Protein AF-A0A3B9NCZ6-F1 (afdb_monomer_lite)

Foldseek 3Di:
DPDDDDDLDLVPDDDDDDDPDPVSVLLVLLVVLLVQVVDPDVVSVVVLVVVLVLLVVLVVLVVVCVVPPVVSVVVSVVSLVVQLVVVCVVCVVVCVSNVNNVCNVCSSVVSVVVSVVSNVSNVSSVDDFHADPNDGDD

Structure (mmCIF, N/CA/C/O backbone):
data_AF-A0A3B9NCZ6-F1
#
_entry.id   AF-A0A3B9NCZ6-F1
#
loop_
_atom_site.group_PDB
_atom_site.id
_atom_site.type_symbol
_atom_site.label_atom_id
_atom_site.label_alt_id
_atom_site.label_comp_id
_atom_site.label_asym_id
_atom_site.label_entity_id
_atom_site.label_seq_id
_atom_site.pdbx_PDB_ins_code
_atom_site.Cartn_x
_atom_site.Cartn_y
_atom_site.Cartn_z
_atom_site.occupancy
_atom_site.B_iso_or_equiv
_atom_site.auth_seq_id
_atom_site.auth_comp_id
_atom_site.auth_asym_id
_atom_site.auth_atom_id
_atom_site.pdbx_PDB_model_num
ATOM 1 N N . PRO A 1 1 ? -13.829 10.850 31.090 1.00 58.12 1 PRO A N 1
ATOM 2 C CA . PRO A 1 1 ? -15.141 10.340 30.618 1.00 58.12 1 PRO A CA 1
ATOM 3 C C . PRO A 1 1 ? -15.410 10.651 29.135 1.00 58.12 1 PRO A C 1
ATOM 5 O O . PRO A 1 1 ? -15.920 9.790 28.436 1.00 58.12 1 PRO A O 1
ATOM 8 N N . ASP A 1 2 ? -14.987 11.818 28.631 1.00 71.56 2 ASP A N 1
ATOM 9 C CA . ASP A 1 2 ? -15.332 12.300 27.275 1.00 71.56 2 ASP A CA 1
ATOM 10 C C . ASP A 1 2 ? -14.321 11.975 26.160 1.00 71.56 2 ASP A C 1
ATOM 12 O O . ASP A 1 2 ? -14.204 12.713 25.181 1.00 71.56 2 ASP A O 1
ATOM 16 N N . ARG A 1 3 ? -13.523 10.907 26.291 1.00 78.94 3 ARG A N 1
ATOM 17 C CA . ARG A 1 3 ? -12.527 10.549 25.265 1.00 78.94 3 ARG A CA 1
ATOM 18 C C . ARG A 1 3 ? -12.668 9.095 24.854 1.00 78.94 3 ARG A C 1
ATOM 20 O O . ARG A 1 3 ? -12.601 8.197 25.686 1.00 78.94 3 ARG A O 1
ATOM 27 N N . ILE A 1 4 ? -12.832 8.887 23.553 1.00 84.69 4 ILE A N 1
ATOM 28 C CA . ILE A 1 4 ? -12.820 7.567 22.928 1.00 84.69 4 ILE A CA 1
ATOM 29 C C . ILE A 1 4 ? -11.356 7.130 22.809 1.00 84.69 4 ILE A C 1
ATOM 31 O O . ILE A 1 4 ? -10.545 7.844 22.217 1.00 84.69 4 ILE A O 1
ATOM 35 N N . ILE A 1 5 ? -11.024 5.969 23.374 1.00 86.44 5 ILE A N 1
ATOM 36 C CA . ILE A 1 5 ? -9.692 5.352 23.300 1.00 86.44 5 ILE A CA 1
ATOM 37 C C . ILE A 1 5 ? -9.776 3.987 22.615 1.00 86.44 5 ILE A C 1
ATOM 39 O O . ILE A 1 5 ? -10.817 3.331 22.640 1.00 86.44 5 ILE A O 1
ATOM 43 N N . PHE A 1 6 ? -8.678 3.550 21.998 1.00 86.19 6 PHE A N 1
ATOM 44 C CA . PHE A 1 6 ? -8.601 2.224 21.386 1.00 86.19 6 PHE A CA 1
ATOM 45 C C . PHE A 1 6 ? -8.456 1.134 22.458 1.00 86.19 6 PHE A C 1
ATOM 47 O O . PHE A 1 6 ? -7.552 1.197 23.289 1.00 86.19 6 PHE A O 1
ATOM 54 N N . CYS A 1 7 ? -9.307 0.105 22.405 1.00 89.75 7 CYS A N 1
ATOM 55 C CA . CYS A 1 7 ? -9.165 -1.104 23.216 1.00 89.75 7 CYS A CA 1
ATOM 56 C C . CYS A 1 7 ? -8.288 -2.118 22.470 1.00 89.75 7 CYS A C 1
ATOM 58 O O . CYS A 1 7 ? -8.729 -2.749 21.511 1.00 89.75 7 CYS A O 1
ATOM 60 N N . LYS A 1 8 ? -7.027 -2.266 22.889 1.00 87.19 8 LYS A N 1
ATOM 61 C CA . LYS A 1 8 ? -6.084 -3.231 22.301 1.00 87.19 8 LYS A CA 1
ATOM 62 C C . LYS A 1 8 ? -6.190 -4.592 23.006 1.00 87.19 8 LYS A C 1
ATOM 64 O O . LYS A 1 8 ? -5.229 -5.037 23.625 1.00 87.19 8 LYS A O 1
ATOM 69 N N . SER A 1 9 ? -7.360 -5.228 22.927 1.00 91.12 9 SER A N 1
ATOM 70 C CA . SER A 1 9 ? -7.599 -6.596 23.418 1.00 91.12 9 SER A CA 1
ATOM 71 C C . SER A 1 9 ? -7.919 -7.536 22.257 1.00 91.12 9 SER A C 1
ATOM 73 O O . SER A 1 9 ? -8.642 -7.147 21.340 1.00 91.12 9 SER A O 1
ATOM 75 N N . GLN A 1 10 ? -7.391 -8.763 22.294 1.00 87.38 10 GLN A N 1
ATOM 76 C CA . GLN A 1 10 ? -7.735 -9.799 21.314 1.00 87.38 10 GLN A CA 1
ATOM 77 C C . GLN A 1 10 ? -9.195 -10.254 21.461 1.00 87.38 10 GLN A C 1
ATOM 79 O O . GLN A 1 10 ? -9.847 -10.513 20.455 1.00 87.38 10 GLN A O 1
ATOM 84 N N . ASP A 1 11 ? -9.743 -10.230 22.679 1.00 89.25 11 ASP A N 1
ATOM 85 C CA . ASP A 1 11 ? -11.142 -10.599 22.954 1.00 89.25 11 ASP A CA 1
ATOM 86 C C . ASP A 1 11 ? -12.149 -9.588 22.382 1.00 89.25 11 ASP A C 1
ATOM 88 O O . ASP A 1 11 ? -13.326 -9.889 22.212 1.00 89.25 11 ASP A O 1
ATOM 92 N N . ALA A 1 12 ? -11.686 -8.373 22.068 1.00 90.31 12 ALA A N 1
ATOM 93 C CA . ALA A 1 12 ? -12.494 -7.319 21.458 1.00 90.31 12 ALA A CA 1
ATOM 94 C C . ALA A 1 12 ? -12.446 -7.334 19.914 1.00 90.31 12 ALA A C 1
ATOM 96 O O . ALA A 1 12 ? -12.995 -6.434 19.273 1.00 90.31 12 ALA A O 1
ATOM 97 N N . VAL A 1 13 ? -11.771 -8.314 19.297 1.00 88.88 13 VAL A N 1
ATOM 98 C CA . VAL A 1 13 ? -11.662 -8.424 17.835 1.00 88.88 13 VAL A CA 1
ATOM 99 C C . VAL A 1 13 ? -12.979 -8.933 17.249 1.00 88.88 13 VAL A C 1
ATOM 101 O O . VAL A 1 13 ? -13.459 -10.008 17.591 1.00 88.88 13 VAL A O 1
ATOM 104 N N . VAL A 1 14 ? -13.545 -8.172 16.312 1.00 88.44 14 VAL A N 1
ATOM 105 C CA . VAL A 1 14 ? -14.761 -8.550 15.580 1.00 88.44 14 VAL A CA 1
ATOM 106 C C . VAL A 1 14 ? -14.390 -8.975 14.164 1.00 88.44 14 VAL A C 1
ATOM 108 O O . VAL A 1 14 ? -13.688 -8.253 13.453 1.00 88.44 14 VAL A O 1
ATOM 111 N N . TYR A 1 15 ? -14.886 -10.136 13.743 1.00 85.69 15 TYR A N 1
ATOM 112 C CA . TYR A 1 15 ? -14.685 -10.650 12.393 1.00 85.69 15 TYR A CA 1
ATOM 113 C C . TYR A 1 15 ? -15.735 -10.093 11.434 1.00 85.69 15 TYR A C 1
ATOM 115 O O . TYR A 1 15 ? -16.898 -9.900 11.784 1.00 85.69 15 TYR A O 1
ATOM 123 N N . THR A 1 16 ? -15.310 -9.830 10.205 1.00 86.81 16 THR A N 1
ATOM 124 C CA . THR A 1 16 ? -16.179 -9.353 9.130 1.00 86.81 16 THR A CA 1
ATOM 125 C C . THR A 1 16 ? -15.901 -10.145 7.873 1.00 86.81 16 THR A C 1
ATOM 127 O O . THR A 1 16 ? -14.734 -10.330 7.520 1.00 86.81 16 THR A O 1
ATOM 130 N N . ASP A 1 17 ? -16.956 -10.530 7.167 1.00 85.94 17 ASP A N 1
ATOM 131 C CA . ASP A 1 17 ? -16.820 -11.281 5.927 1.00 85.94 17 ASP A CA 1
ATOM 132 C C . ASP A 1 17 ? -16.210 -10.439 4.804 1.00 85.94 17 ASP A C 1
ATOM 134 O O . ASP A 1 17 ? -16.466 -9.232 4.661 1.00 85.94 17 ASP A O 1
ATOM 138 N N . ALA A 1 18 ? -15.414 -11.106 3.969 1.00 85.19 18 ALA A N 1
ATOM 139 C CA . ALA A 1 18 ? -14.935 -10.534 2.723 1.00 85.19 18 ALA A CA 1
ATOM 140 C C . ALA A 1 18 ? -16.118 -10.206 1.797 1.00 85.19 18 ALA A C 1
ATOM 142 O O . ALA A 1 18 ? -17.186 -10.817 1.855 1.00 85.19 18 ALA A O 1
ATOM 143 N N . LYS A 1 19 ? -15.943 -9.213 0.918 1.00 86.31 19 LYS A N 1
ATOM 144 C CA . LYS A 1 19 ? -16.962 -8.928 -0.097 1.00 86.31 19 LYS A CA 1
ATOM 145 C C . LYS A 1 19 ? -17.045 -10.086 -1.099 1.00 86.31 19 LYS A C 1
ATOM 147 O O . LYS A 1 19 ? -15.995 -10.579 -1.500 1.00 86.31 19 LYS A O 1
ATOM 152 N N . PRO A 1 20 ? -18.262 -10.484 -1.514 1.00 86.69 20 PRO A N 1
ATOM 153 C CA . PRO A 1 20 ? -18.462 -11.690 -2.318 1.00 86.69 20 PRO A CA 1
ATOM 154 C C . PRO A 1 20 ? -17.979 -11.534 -3.764 1.00 86.69 20 PRO A C 1
ATOM 156 O O . PRO A 1 20 ? -17.693 -12.523 -4.427 1.00 86.69 20 PRO A O 1
ATOM 159 N N . ASP A 1 21 ? -17.880 -10.300 -4.262 1.00 90.50 21 ASP A N 1
ATOM 160 C CA . ASP A 1 21 ? -17.540 -10.021 -5.651 1.00 90.50 21 ASP A CA 1
ATOM 161 C C . ASP A 1 21 ? -16.635 -8.785 -5.801 1.00 90.50 21 ASP A C 1
ATOM 163 O O . ASP A 1 21 ? -16.603 -7.875 -4.958 1.00 90.50 21 ASP A O 1
ATOM 167 N N . LEU A 1 22 ? -15.903 -8.740 -6.918 1.00 84.94 22 LEU A N 1
ATOM 168 C CA . LEU A 1 22 ? -14.950 -7.673 -7.224 1.00 84.94 22 LEU A CA 1
ATOM 169 C C . LEU A 1 22 ? -15.632 -6.302 -7.368 1.00 84.94 22 LEU A C 1
ATOM 171 O O . LEU A 1 22 ? -15.056 -5.282 -6.986 1.00 84.94 22 LEU A O 1
ATOM 175 N N . LYS A 1 23 ? -16.876 -6.249 -7.862 1.00 84.19 23 LYS A N 1
ATOM 176 C CA . LYS A 1 23 ? -17.626 -4.995 -8.034 1.00 84.19 23 LYS A CA 1
ATOM 177 C C . LYS A 1 23 ? -17.997 -4.397 -6.673 1.00 84.19 23 LYS A C 1
ATOM 179 O O . LYS A 1 23 ? -17.810 -3.197 -6.456 1.00 84.19 23 LYS A O 1
ATOM 184 N N . SER A 1 24 ? -18.441 -5.226 -5.732 1.00 85.25 24 SER A N 1
ATOM 185 C CA . SER A 1 24 ? -18.708 -4.865 -4.339 1.00 85.25 24 SER A CA 1
ATOM 186 C C . SER A 1 24 ? -17.439 -4.421 -3.614 1.00 85.25 24 SER A C 1
ATOM 188 O O . SER A 1 24 ? -17.470 -3.431 -2.876 1.00 85.25 24 SER A O 1
ATOM 190 N N . PHE A 1 25 ? -16.313 -5.097 -3.858 1.00 86.69 25 PHE A N 1
ATOM 191 C CA . PHE A 1 25 ? -15.007 -4.692 -3.337 1.00 86.69 25 PHE A CA 1
ATOM 192 C C . PHE A 1 25 ? -14.584 -3.311 -3.863 1.00 86.69 25 PHE A C 1
ATOM 194 O O . PHE A 1 25 ? -14.310 -2.406 -3.072 1.00 86.69 25 PHE A O 1
ATOM 201 N N . ILE A 1 26 ? -14.609 -3.093 -5.182 1.00 84.75 26 ILE A N 1
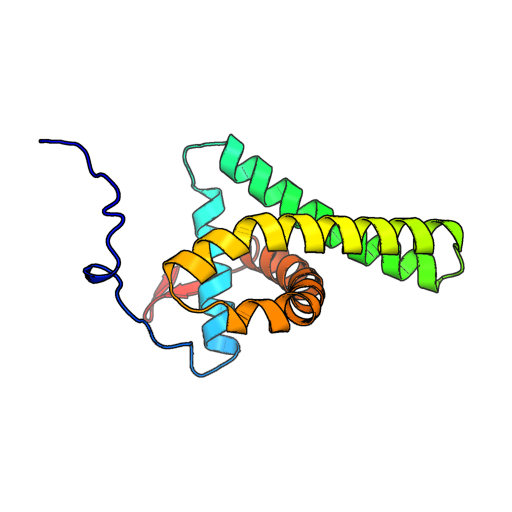ATOM 202 C CA . ILE A 1 26 ? -14.241 -1.808 -5.800 1.00 84.75 26 ILE A CA 1
ATOM 203 C C . ILE A 1 26 ? -15.160 -0.679 -5.312 1.00 84.75 26 ILE A C 1
ATOM 205 O O . ILE A 1 26 ? -14.681 0.406 -4.976 1.00 84.75 26 ILE A O 1
ATOM 209 N N . SER A 1 27 ? -16.471 -0.926 -5.206 1.00 83.44 27 SER A N 1
ATOM 210 C CA . SER A 1 27 ? -17.438 0.049 -4.679 1.00 83.44 27 SER A CA 1
ATOM 211 C C . SER A 1 27 ? -17.123 0.458 -3.234 1.00 83.44 27 SER A C 1
ATOM 213 O O . SER A 1 27 ? -17.160 1.645 -2.893 1.00 83.44 27 SER A O 1
ATOM 215 N N . GLN A 1 28 ? -16.739 -0.500 -2.382 1.00 82.88 28 GLN A N 1
ATOM 216 C CA . GLN A 1 28 ? -16.308 -0.214 -1.012 1.00 82.88 28 GLN A CA 1
ATOM 217 C C . GLN A 1 28 ? -15.054 0.673 -0.989 1.00 82.88 28 GLN A C 1
ATOM 219 O O . GLN A 1 28 ? -15.011 1.656 -0.245 1.00 82.88 28 GLN A O 1
ATOM 224 N N . ARG A 1 29 ? -14.062 0.362 -1.827 1.00 86.06 29 ARG A N 1
ATOM 225 C CA . ARG A 1 29 ? -12.773 1.066 -1.875 1.00 86.06 29 ARG A CA 1
ATOM 226 C C . ARG A 1 29 ? -12.869 2.469 -2.465 1.00 86.06 29 ARG A C 1
ATOM 228 O O . ARG A 1 29 ? -12.288 3.393 -1.899 1.00 86.06 29 ARG A O 1
ATOM 235 N N . ARG A 1 30 ? -13.691 2.664 -3.502 1.00 81.56 30 ARG A N 1
ATOM 236 C CA . ARG A 1 30 ? -14.027 3.993 -4.047 1.00 81.56 30 ARG A CA 1
ATOM 237 C C . ARG A 1 30 ? -14.544 4.931 -2.955 1.00 81.56 30 ARG A C 1
ATOM 239 O O . ARG A 1 30 ? -14.117 6.073 -2.827 1.00 81.56 30 ARG A O 1
ATOM 246 N N . ARG A 1 31 ? -15.438 4.418 -2.119 1.00 80.81 31 ARG A N 1
ATOM 247 C CA . ARG A 1 31 ? -16.049 5.140 -0.998 1.00 80.81 31 ARG A CA 1
ATOM 248 C C . ARG A 1 31 ? -15.052 5.464 0.114 1.00 80.81 31 ARG A C 1
ATOM 250 O O . ARG A 1 31 ? -15.194 6.503 0.750 1.00 80.81 31 ARG A O 1
ATOM 257 N N . TRP A 1 32 ? -14.066 4.607 0.375 1.00 80.88 32 TRP A N 1
ATOM 258 C CA . TRP A 1 32 ? -12.992 4.935 1.319 1.00 80.88 32 TRP A CA 1
ATOM 259 C C . TRP A 1 32 ? -12.137 6.080 0.784 1.00 80.88 32 TRP A C 1
ATOM 261 O O . TRP A 1 32 ? -11.954 7.063 1.494 1.00 80.88 32 TRP A O 1
ATOM 271 N N . ALA A 1 33 ? -11.730 6.013 -0.486 1.00 80.06 33 ALA A N 1
ATOM 272 C CA . ALA A 1 33 ? -10.973 7.085 -1.129 1.00 80.06 33 ALA A CA 1
ATOM 273 C C . ALA A 1 33 ? -11.728 8.431 -1.104 1.00 80.06 33 ALA A C 1
ATOM 275 O O . ALA A 1 33 ? -11.168 9.440 -0.681 1.00 80.06 33 ALA A O 1
ATOM 276 N N . SER A 1 34 ? -13.024 8.430 -1.440 1.00 75.00 34 SER A N 1
ATOM 277 C CA . SER A 1 34 ? -13.881 9.628 -1.409 1.00 75.00 34 SER A CA 1
ATOM 278 C C . SER A 1 34 ? -14.059 10.226 -0.002 1.00 75.00 34 SER A C 1
ATOM 280 O O . SER A 1 34 ? -14.208 11.436 0.147 1.00 75.00 34 SER A O 1
ATOM 282 N N . LYS A 1 35 ? -14.032 9.409 1.062 1.00 74.00 35 LYS A N 1
ATOM 283 C CA . LYS A 1 35 ? -14.099 9.919 2.443 1.00 74.00 35 LYS A CA 1
ATOM 284 C C . LYS A 1 35 ? -12.764 10.474 2.932 1.00 74.00 35 LYS A C 1
ATOM 286 O O . LYS A 1 35 ? -12.772 11.436 3.699 1.00 74.00 35 LYS A O 1
ATOM 291 N N . SER A 1 36 ? -11.647 9.900 2.492 1.00 71.62 36 SER A N 1
ATOM 292 C CA . SER A 1 36 ? -10.310 10.324 2.917 1.00 71.62 36 SER A CA 1
ATOM 293 C C . SER A 1 36 ? -9.988 11.771 2.537 1.00 71.62 36 SER A C 1
ATOM 295 O O . SER A 1 36 ? -9.270 12.442 3.271 1.00 71.62 36 SER A O 1
ATOM 297 N N . THR A 1 37 ? -10.569 12.297 1.454 1.00 69.88 37 THR A N 1
ATOM 298 C CA . THR A 1 37 ? -10.397 13.704 1.041 1.00 69.88 37 THR A CA 1
ATOM 299 C C . THR A 1 37 ? -11.073 14.708 1.981 1.00 69.88 37 THR A C 1
ATOM 301 O O . THR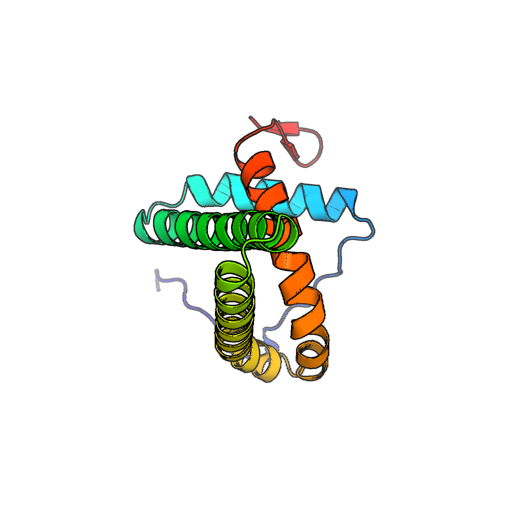 A 1 37 ? -10.719 15.883 1.973 1.00 69.88 37 THR A O 1
ATOM 304 N N . LYS A 1 38 ? -12.013 14.264 2.830 1.00 73.19 38 LYS A N 1
ATOM 305 C CA . LYS A 1 38 ? -12.731 15.109 3.803 1.00 73.19 38 LYS A CA 1
ATOM 306 C C . LYS A 1 38 ? -12.137 15.055 5.216 1.00 73.19 38 LYS A C 1
ATOM 308 O O . LYS A 1 38 ? -12.756 15.546 6.162 1.00 73.19 38 LYS A O 1
ATOM 313 N N . TYR A 1 39 ? -10.969 14.441 5.403 1.00 78.62 39 TYR A N 1
ATOM 314 C CA . TYR A 1 39 ? -10.319 14.407 6.711 1.00 78.62 39 TYR A CA 1
ATOM 315 C C . TYR A 1 39 ? -9.846 15.796 7.147 1.00 78.62 39 TYR A C 1
ATOM 317 O O . TYR A 1 39 ? -9.258 16.547 6.378 1.00 78.62 39 TYR A O 1
ATOM 325 N N . LYS A 1 40 ? -10.072 16.135 8.425 1.00 75.25 40 LYS A N 1
ATOM 326 C CA . LYS A 1 40 ? -9.649 17.431 8.988 1.00 75.25 40 LYS A CA 1
ATOM 327 C C . LYS A 1 40 ? -8.126 17.602 8.976 1.00 75.25 40 LYS A C 1
ATOM 329 O O . LYS A 1 40 ? -7.632 18.720 8.872 1.00 75.25 40 LYS A O 1
ATOM 334 N N . ASN A 1 41 ? -7.382 16.501 9.096 1.00 85.31 41 ASN A N 1
ATOM 335 C CA . ASN A 1 41 ? -5.927 16.526 9.124 1.00 85.31 41 ASN A CA 1
ATOM 336 C C . ASN A 1 41 ? -5.353 16.517 7.698 1.00 85.31 41 ASN A C 1
ATOM 338 O O . ASN A 1 41 ? -5.315 15.476 7.038 1.00 85.31 41 ASN A O 1
ATOM 342 N N . LYS A 1 42 ? -4.852 17.677 7.259 1.00 86.25 42 LYS A N 1
ATOM 343 C CA . LYS A 1 42 ? -4.214 17.857 5.945 1.00 86.25 42 LYS A CA 1
ATOM 344 C C . LYS A 1 42 ? -2.988 16.959 5.744 1.00 86.25 42 LYS A C 1
ATOM 346 O O . LYS A 1 42 ? -2.733 16.547 4.618 1.00 86.25 42 LYS A O 1
ATOM 351 N N . GLY A 1 43 ? -2.267 16.606 6.811 1.00 87.62 43 GLY A N 1
ATOM 352 C CA . GLY A 1 43 ? -1.106 15.714 6.737 1.00 87.62 43 GLY A CA 1
ATOM 353 C C . GLY A 1 43 ? -1.477 14.291 6.315 1.00 87.62 43 GLY A C 1
ATOM 354 O O . GLY A 1 43 ? -0.775 13.684 5.515 1.00 87.62 43 GLY A O 1
ATOM 355 N N . VAL A 1 44 ? -2.627 13.783 6.770 1.00 86.19 44 VAL A N 1
ATOM 356 C CA . VAL A 1 44 ? -3.127 12.456 6.366 1.00 86.19 44 VAL A CA 1
ATOM 357 C C . VAL A 1 44 ? -3.542 12.456 4.894 1.00 86.19 44 VAL A C 1
ATOM 359 O O . VAL A 1 44 ? -3.279 11.491 4.178 1.00 86.19 44 VAL A O 1
ATOM 362 N N . ILE A 1 45 ? -4.147 13.553 4.427 1.00 86.75 45 ILE A N 1
ATOM 363 C CA . ILE A 1 45 ? -4.500 13.724 3.012 1.00 86.75 45 ILE A CA 1
ATOM 364 C C . ILE A 1 45 ? -3.230 13.758 2.153 1.00 86.75 45 ILE A C 1
ATOM 366 O O . ILE A 1 45 ? -3.137 13.009 1.183 1.00 86.75 45 ILE A O 1
ATOM 370 N N . ALA A 1 46 ? -2.242 14.574 2.534 1.00 88.38 46 ALA A N 1
ATOM 371 C CA . ALA A 1 46 ? -0.968 14.674 1.827 1.00 88.38 46 ALA A CA 1
ATOM 372 C C . ALA A 1 46 ? -0.249 13.319 1.765 1.00 88.38 46 ALA A C 1
ATOM 374 O O . ALA A 1 46 ? 0.174 12.909 0.690 1.00 88.38 46 ALA A O 1
ATOM 375 N N . LEU A 1 47 ? -0.194 12.580 2.879 1.00 89.44 47 LEU A N 1
ATOM 376 C CA . LEU A 1 47 ? 0.377 11.234 2.915 1.00 89.44 47 LEU A CA 1
ATOM 377 C C . LEU A 1 47 ? -0.331 10.284 1.937 1.00 89.44 47 LEU A C 1
ATOM 379 O O . LEU A 1 47 ? 0.331 9.568 1.189 1.00 89.44 47 LEU A O 1
ATOM 383 N N . GLY A 1 48 ? -1.667 10.298 1.905 1.00 88.62 48 GLY A N 1
ATOM 384 C CA . GLY A 1 48 ? -2.445 9.481 0.971 1.00 88.62 48 GLY A CA 1
ATOM 385 C C . GLY A 1 48 ? -2.150 9.807 -0.497 1.00 88.62 48 GLY A C 1
ATOM 386 O O . GLY A 1 48 ? -1.973 8.893 -1.304 1.00 88.62 48 GLY A O 1
ATOM 387 N N . ILE A 1 49 ? -2.038 11.096 -0.832 1.00 88.19 49 ILE A N 1
ATOM 388 C CA . ILE A 1 49 ? -1.671 11.554 -2.181 1.00 88.19 49 ILE A CA 1
ATOM 389 C C . ILE A 1 49 ? -0.241 11.124 -2.526 1.00 88.19 49 ILE A C 1
ATOM 391 O O . ILE A 1 49 ? -0.020 10.601 -3.615 1.00 88.19 49 ILE A O 1
ATOM 395 N N . SER A 1 50 ? 0.713 11.271 -1.603 1.00 91.06 50 SER A N 1
ATOM 396 C CA . SER A 1 50 ? 2.105 10.851 -1.805 1.00 91.06 50 SER A CA 1
ATOM 397 C C . SER A 1 50 ? 2.225 9.349 -2.057 1.00 91.06 50 SER A C 1
ATOM 399 O O . SER A 1 50 ? 2.947 8.938 -2.961 1.00 91.06 50 SER A O 1
ATOM 401 N N . ILE A 1 51 ? 1.481 8.522 -1.312 1.00 91.19 51 ILE A N 1
ATOM 402 C CA . ILE A 1 51 ? 1.445 7.067 -1.529 1.00 91.19 51 ILE A CA 1
ATOM 403 C C . ILE A 1 51 ? 0.876 6.750 -2.914 1.00 91.19 51 ILE A C 1
ATOM 405 O O . ILE A 1 51 ? 1.434 5.921 -3.634 1.00 91.19 51 ILE A O 1
ATOM 409 N N . TRP A 1 52 ? -0.218 7.403 -3.313 1.00 91.25 52 TRP A N 1
ATOM 410 C CA . TRP A 1 52 ? -0.795 7.207 -4.642 1.00 91.25 52 TRP A CA 1
ATOM 411 C C . TRP A 1 52 ? 0.187 7.603 -5.751 1.00 91.25 52 TRP A C 1
ATOM 413 O O . TRP A 1 52 ? 0.423 6.821 -6.672 1.00 91.25 52 TRP A O 1
ATOM 423 N N . PHE A 1 53 ? 0.814 8.774 -5.625 1.00 92.62 53 PHE A N 1
ATOM 424 C CA . PHE A 1 53 ? 1.772 9.285 -6.599 1.00 92.62 53 PHE A CA 1
ATOM 425 C C . PHE A 1 53 ? 3.008 8.387 -6.710 1.00 92.62 53 PHE A C 1
ATOM 427 O O . PHE A 1 53 ? 3.442 8.077 -7.813 1.00 92.62 53 PHE A O 1
ATOM 434 N N . PHE A 1 54 ? 3.524 7.882 -5.588 1.00 92.88 54 PHE A N 1
ATOM 435 C CA . PHE A 1 54 ? 4.624 6.918 -5.576 1.00 92.88 54 PHE A CA 1
ATOM 436 C C . PHE A 1 54 ? 4.291 5.639 -6.364 1.00 92.88 54 PHE A C 1
ATOM 438 O O . PHE A 1 54 ? 5.095 5.188 -7.177 1.00 92.88 54 PHE A O 1
ATOM 445 N N . ASN A 1 55 ? 3.085 5.083 -6.190 1.00 93.19 55 ASN A N 1
ATOM 446 C CA . ASN A 1 55 ? 2.652 3.907 -6.955 1.00 93.19 55 ASN A CA 1
ATOM 447 C C . ASN A 1 55 ? 2.491 4.223 -8.450 1.00 93.19 55 ASN A C 1
ATOM 449 O O . ASN A 1 55 ? 2.876 3.413 -9.292 1.00 93.19 55 ASN A O 1
ATOM 453 N N . LEU A 1 56 ? 1.972 5.407 -8.788 1.00 93.00 56 LEU A N 1
ATOM 454 C CA . LEU A 1 56 ? 1.866 5.855 -10.175 1.00 93.00 56 LEU A CA 1
ATOM 455 C C . LEU A 1 56 ? 3.248 5.998 -10.833 1.00 93.00 56 LEU A C 1
ATOM 457 O O . LEU A 1 56 ? 3.438 5.544 -11.958 1.00 93.00 56 LEU A O 1
ATOM 461 N N . LEU A 1 57 ? 4.223 6.574 -10.125 1.00 93.12 57 LEU A N 1
ATOM 462 C CA . LEU A 1 57 ? 5.593 6.715 -10.618 1.00 93.12 57 LEU A CA 1
ATOM 463 C C . LEU A 1 57 ? 6.258 5.362 -10.877 1.00 93.12 57 LEU A C 1
ATOM 465 O O . LEU A 1 57 ? 6.938 5.220 -11.889 1.00 93.12 57 LEU A O 1
ATOM 469 N N . ILE A 1 58 ? 6.033 4.361 -10.018 1.00 92.56 58 ILE A N 1
ATOM 470 C CA . ILE A 1 58 ? 6.532 2.998 -10.257 1.00 92.56 58 ILE A CA 1
ATOM 471 C C . ILE A 1 58 ? 5.968 2.435 -11.568 1.00 92.56 58 ILE A C 1
ATOM 473 O O . ILE A 1 58 ? 6.719 1.841 -12.338 1.00 92.56 58 ILE A O 1
ATOM 477 N N . LEU A 1 59 ? 4.679 2.650 -11.860 1.00 92.25 59 LEU A N 1
ATOM 478 C CA . LEU A 1 59 ? 4.074 2.201 -13.122 1.00 92.25 59 LEU A CA 1
ATOM 4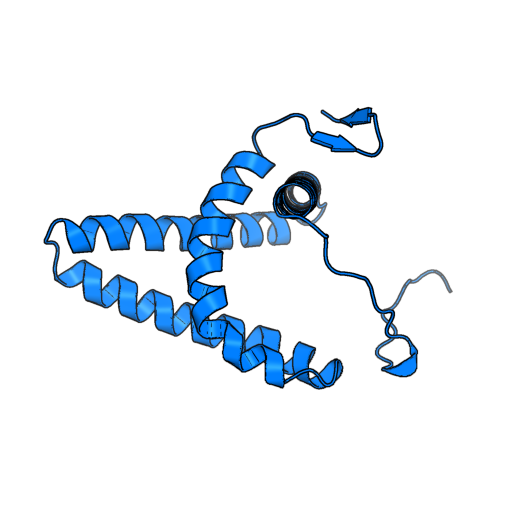79 C C . LEU A 1 59 ? 4.682 2.904 -14.335 1.00 92.25 59 LEU A C 1
ATOM 481 O O . LEU A 1 59 ? 5.039 2.244 -15.308 1.00 92.25 59 LEU A O 1
ATOM 485 N N . VAL A 1 60 ? 4.836 4.228 -14.276 1.00 92.12 60 VAL A N 1
ATOM 486 C CA . VAL A 1 60 ? 5.446 5.003 -15.368 1.00 92.12 60 VAL A CA 1
ATOM 487 C C . VAL A 1 60 ? 6.895 4.566 -15.595 1.00 92.12 60 VAL A C 1
ATOM 489 O O . VAL A 1 60 ? 7.295 4.318 -16.731 1.00 92.12 60 VAL A O 1
ATOM 492 N N . ALA A 1 61 ? 7.671 4.405 -14.523 1.00 91.88 61 ALA A N 1
ATOM 493 C CA . ALA A 1 61 ? 9.048 3.934 -14.593 1.00 91.88 61 ALA A CA 1
ATOM 494 C C . ALA A 1 61 ? 9.139 2.506 -15.157 1.00 91.88 61 ALA A C 1
ATOM 496 O O . ALA A 1 61 ? 10.018 2.226 -15.969 1.00 91.88 61 ALA A O 1
ATOM 497 N N . ALA A 1 62 ? 8.205 1.618 -14.803 1.00 90.81 62 ALA A N 1
ATOM 498 C CA . ALA A 1 62 ? 8.141 0.274 -15.371 1.00 90.81 62 ALA A CA 1
ATOM 499 C C . ALA A 1 62 ? 7.899 0.304 -16.890 1.00 90.81 62 ALA A C 1
ATOM 501 O O . ALA A 1 62 ? 8.586 -0.399 -17.626 1.00 90.81 62 ALA A O 1
ATOM 502 N N . VAL A 1 63 ? 6.994 1.161 -17.380 1.00 91.56 63 VAL A N 1
ATOM 503 C CA . VAL A 1 63 ? 6.766 1.339 -18.827 1.00 91.56 63 VAL A CA 1
ATOM 504 C C . VAL A 1 63 ? 8.023 1.873 -19.523 1.00 91.56 63 VAL A C 1
ATOM 506 O O . VAL A 1 63 ? 8.430 1.334 -20.548 1.00 91.56 63 VAL A O 1
ATOM 509 N N . LEU A 1 64 ? 8.694 2.874 -18.945 1.00 90.88 64 LEU A N 1
ATOM 510 C CA . LEU A 1 64 ? 9.940 3.422 -19.500 1.00 90.88 64 LEU A CA 1
ATOM 511 C C . LEU A 1 64 ? 11.081 2.395 -19.540 1.00 90.88 64 LEU A C 1
ATOM 513 O O . LEU A 1 64 ? 11.865 2.378 -20.492 1.00 90.88 64 LEU A O 1
ATOM 517 N N . ALA A 1 65 ? 11.167 1.520 -18.536 1.00 90.06 65 ALA A N 1
ATOM 518 C CA . ALA A 1 65 ? 12.129 0.425 -18.522 1.00 90.06 65 ALA A CA 1
ATOM 519 C C . ALA A 1 65 ? 11.880 -0.559 -19.680 1.00 90.06 65 ALA A C 1
ATOM 521 O O . ALA A 1 65 ? 12.833 -0.971 -20.343 1.00 90.06 65 ALA A O 1
ATOM 522 N N . LEU A 1 66 ? 10.612 -0.877 -19.975 1.00 88.38 66 LEU A N 1
ATOM 523 C CA . LEU A 1 66 ? 10.228 -1.721 -21.115 1.00 88.38 66 LEU A CA 1
ATOM 524 C C . LEU A 1 66 ? 10.527 -1.058 -22.469 1.00 88.38 66 LEU A C 1
ATOM 526 O O . LEU A 1 66 ? 10.878 -1.749 -23.420 1.00 88.38 66 LEU A O 1
ATOM 530 N N . CYS A 1 67 ? 10.469 0.274 -22.550 1.00 90.75 67 CYS A N 1
ATOM 531 C CA . CYS A 1 67 ? 10.854 1.047 -23.737 1.00 90.75 67 CYS A CA 1
ATOM 532 C C . CYS A 1 67 ? 12.378 1.127 -23.976 1.00 90.75 67 CYS A C 1
ATOM 534 O O . CYS A 1 67 ? 12.811 1.816 -24.897 1.00 90.75 67 CYS A O 1
ATOM 536 N N . GLY A 1 68 ? 13.201 0.438 -23.176 1.00 85.56 68 GLY A N 1
ATOM 537 C CA . GLY A 1 68 ? 14.641 0.290 -23.415 1.00 85.56 68 GLY A CA 1
ATOM 538 C C . GLY A 1 68 ? 15.548 1.150 -22.531 1.00 85.56 68 GLY A C 1
ATOM 539 O O . GLY A 1 68 ? 16.772 1.087 -22.671 1.00 85.56 68 GLY A O 1
ATOM 540 N N . VAL A 1 69 ? 15.000 1.911 -21.576 1.00 85.50 69 VAL A N 1
ATOM 541 C CA . VAL A 1 69 ? 15.807 2.713 -20.641 1.00 85.50 69 VAL A CA 1
ATOM 542 C C . VAL A 1 69 ? 16.321 1.832 -19.494 1.00 85.50 69 VAL A C 1
ATOM 544 O O . VAL A 1 69 ? 15.743 1.774 -18.409 1.00 85.50 69 VAL A O 1
ATOM 547 N N . LYS A 1 70 ? 17.442 1.135 -19.723 1.00 82.31 70 LYS A N 1
ATOM 548 C CA . LYS A 1 70 ? 17.995 0.118 -18.799 1.00 82.31 70 LYS A CA 1
ATOM 549 C C . LYS A 1 70 ? 18.266 0.624 -17.375 1.00 82.31 70 LYS A C 1
ATOM 551 O O . LYS A 1 70 ? 18.085 -0.129 -16.424 1.00 82.31 70 LYS A O 1
ATOM 556 N N . PHE A 1 71 ? 18.669 1.886 -17.203 1.00 86.12 71 PHE A N 1
ATOM 557 C CA . PHE A 1 71 ? 18.905 2.465 -15.872 1.00 86.12 71 PHE A CA 1
ATOM 558 C C . PHE A 1 71 ? 17.623 2.519 -15.023 1.00 86.12 71 PHE A C 1
ATOM 560 O O . PHE A 1 71 ? 17.655 2.263 -13.822 1.00 86.12 71 PHE A O 1
ATOM 567 N N . VAL A 1 72 ? 16.475 2.777 -15.656 1.00 89.88 72 VAL A N 1
ATOM 568 C CA . VAL A 1 72 ? 15.182 2.892 -14.967 1.00 89.88 72 VAL A CA 1
ATOM 569 C C . VAL A 1 72 ? 14.718 1.537 -14.422 1.00 89.88 72 VAL A C 1
ATOM 571 O O . VAL A 1 72 ? 14.066 1.495 -13.383 1.00 89.88 72 VAL A O 1
ATOM 574 N N . ALA A 1 73 ? 15.121 0.422 -15.040 1.00 88.75 73 ALA A N 1
ATOM 575 C CA . ALA A 1 73 ? 14.802 -0.916 -14.540 1.00 88.75 73 ALA A CA 1
ATOM 576 C C . ALA A 1 73 ? 15.356 -1.159 -13.122 1.00 88.75 73 ALA A C 1
ATOM 578 O O . ALA A 1 73 ? 14.647 -1.681 -12.261 1.00 88.75 73 ALA A O 1
ATOM 579 N N . TRP A 1 74 ? 16.590 -0.717 -12.850 1.00 89.75 74 TRP A N 1
ATOM 580 C CA . TRP A 1 74 ? 17.196 -0.812 -11.516 1.00 89.75 74 TRP A CA 1
ATOM 581 C C . TRP A 1 74 ? 16.475 0.060 -10.490 1.00 89.75 74 TRP A C 1
ATOM 583 O O . TRP A 1 74 ? 16.265 -0.370 -9.357 1.00 89.75 74 TRP A O 1
ATOM 593 N N . VAL A 1 75 ? 16.039 1.253 -10.901 1.00 90.94 75 VAL A N 1
ATOM 594 C CA . VAL A 1 75 ? 15.248 2.154 -10.053 1.00 90.94 75 VAL A CA 1
ATOM 595 C C . VAL A 1 75 ? 13.907 1.517 -9.685 1.00 90.94 75 VAL A C 1
ATOM 597 O O . VAL A 1 75 ? 13.523 1.541 -8.518 1.00 90.94 75 VAL A O 1
ATOM 600 N N . VAL A 1 76 ? 13.216 0.899 -10.649 1.00 91.88 76 VAL A N 1
ATOM 601 C CA . VAL A 1 76 ? 11.950 0.187 -10.410 1.00 91.88 76 VAL A CA 1
ATOM 602 C C . VAL A 1 76 ? 12.157 -0.972 -9.441 1.00 91.88 76 VAL A C 1
ATOM 604 O O . VAL A 1 76 ? 11.412 -1.091 -8.471 1.00 91.88 76 VAL A O 1
ATOM 607 N N . LEU A 1 77 ? 13.185 -1.797 -9.659 1.00 91.44 77 LEU A N 1
ATOM 608 C CA . LEU A 1 77 ? 13.484 -2.927 -8.781 1.00 91.44 77 LEU A CA 1
ATOM 609 C C . LEU A 1 77 ? 13.769 -2.463 -7.346 1.00 91.44 77 LEU A C 1
ATOM 611 O O . LEU A 1 77 ? 13.189 -2.994 -6.399 1.00 91.44 77 LEU A O 1
ATOM 615 N N . PHE A 1 78 ? 14.610 -1.440 -7.184 1.00 93.19 78 PHE A N 1
ATOM 616 C CA . PHE A 1 78 ? 14.917 -0.869 -5.875 1.00 93.19 78 PHE A CA 1
ATOM 617 C C . PHE A 1 78 ? 13.667 -0.298 -5.190 1.00 93.19 78 PHE A C 1
ATOM 619 O O . PHE A 1 78 ? 13.416 -0.583 -4.019 1.00 93.19 78 PHE A O 1
ATOM 626 N N . ALA A 1 79 ? 12.839 0.451 -5.925 1.00 92.94 79 ALA A N 1
ATOM 627 C CA . ALA A 1 79 ? 11.595 1.013 -5.405 1.00 92.94 79 ALA A CA 1
ATOM 628 C C . ALA A 1 79 ? 10.602 -0.076 -4.964 1.00 92.94 79 ALA A C 1
ATOM 630 O O . ALA A 1 79 ? 9.963 0.068 -3.921 1.00 92.94 79 ALA A O 1
ATOM 631 N N . LEU A 1 80 ? 10.497 -1.177 -5.716 1.00 93.19 80 LEU A N 1
ATOM 632 C CA . LEU A 1 80 ? 9.654 -2.322 -5.368 1.00 93.19 80 LEU A CA 1
ATOM 633 C C . LEU A 1 80 ? 10.132 -3.021 -4.091 1.00 93.19 80 LEU A C 1
ATOM 635 O O . LEU A 1 80 ? 9.316 -3.303 -3.214 1.00 93.19 80 LEU A O 1
ATOM 639 N N . LEU A 1 81 ? 11.438 -3.267 -3.960 1.00 93.81 81 LEU A N 1
ATOM 640 C CA . LEU A 1 81 ? 12.016 -3.882 -2.761 1.00 93.81 81 LEU A CA 1
ATOM 641 C C . LEU A 1 81 ? 11.818 -3.002 -1.525 1.00 93.81 81 LEU A C 1
ATOM 643 O O . LEU A 1 81 ? 11.386 -3.489 -0.477 1.00 93.81 81 LEU A O 1
ATOM 647 N N . LEU A 1 82 ? 12.067 -1.697 -1.655 1.00 93.81 82 LEU A N 1
ATOM 648 C CA . LEU A 1 82 ? 11.844 -0.741 -0.575 1.00 93.81 82 LEU A CA 1
ATOM 649 C C . LEU A 1 82 ? 10.364 -0.703 -0.171 1.00 93.81 82 LEU A C 1
ATOM 651 O O . LEU A 1 82 ? 10.048 -0.806 1.014 1.00 93.81 82 LEU A O 1
ATOM 655 N N . LYS A 1 83 ? 9.452 -0.624 -1.149 1.00 93.19 83 LYS A N 1
ATOM 656 C CA . LYS A 1 83 ? 8.000 -0.652 -0.920 1.00 93.19 83 LYS A CA 1
ATOM 657 C C . LYS A 1 83 ? 7.576 -1.908 -0.161 1.00 93.19 83 LYS A C 1
ATOM 659 O O . LYS A 1 83 ? 6.901 -1.793 0.858 1.00 93.19 83 LYS A O 1
ATOM 664 N N . MET A 1 84 ? 7.989 -3.086 -0.632 1.00 93.44 84 MET A N 1
ATOM 665 C CA . MET A 1 84 ? 7.667 -4.365 0.009 1.00 93.44 84 MET A CA 1
ATOM 666 C C . MET A 1 84 ? 8.212 -4.442 1.437 1.00 93.44 84 MET A C 1
ATOM 668 O O . MET A 1 84 ? 7.515 -4.914 2.330 1.00 93.44 84 MET A O 1
ATOM 672 N N . THR A 1 85 ? 9.420 -3.924 1.672 1.00 94.25 85 THR A N 1
ATOM 673 C CA . THR A 1 85 ? 10.035 -3.893 3.008 1.00 94.25 85 THR A CA 1
ATOM 674 C C . THR A 1 85 ? 9.232 -3.013 3.965 1.00 94.25 85 THR A C 1
ATOM 676 O O . THR A 1 85 ? 8.906 -3.434 5.073 1.00 94.25 85 THR A O 1
ATOM 679 N N . VAL A 1 86 ? 8.855 -1.807 3.532 1.00 93.62 86 VAL A N 1
ATOM 680 C CA . VAL A 1 86 ? 8.048 -0.883 4.343 1.00 93.62 86 VAL A CA 1
ATOM 681 C C . VAL A 1 86 ? 6.651 -1.453 4.611 1.00 93.62 86 VAL A C 1
ATOM 683 O O . VAL A 1 86 ? 6.176 -1.394 5.744 1.00 93.62 86 VAL A O 1
ATOM 686 N N . GLU A 1 87 ? 5.999 -2.046 3.606 1.00 93.31 87 GLU A N 1
ATOM 687 C CA . GLU A 1 87 ? 4.698 -2.709 3.776 1.00 93.31 87 GLU A CA 1
ATOM 688 C C . GLU A 1 87 ? 4.789 -3.890 4.751 1.00 93.31 87 GLU A C 1
ATOM 690 O O . GLU A 1 87 ? 3.916 -4.041 5.606 1.00 93.31 87 GLU A O 1
ATOM 695 N N . PHE A 1 88 ? 5.859 -4.687 4.682 1.00 93.56 88 PHE A N 1
ATOM 696 C CA . PHE A 1 88 ? 6.098 -5.784 5.617 1.00 93.56 88 PHE A CA 1
ATOM 697 C C . PHE A 1 88 ? 6.247 -5.281 7.056 1.00 93.56 88 PHE A C 1
ATOM 699 O O . PHE A 1 88 ? 5.528 -5.752 7.937 1.00 93.56 88 PHE A O 1
ATOM 706 N N . LEU A 1 89 ? 7.105 -4.281 7.292 1.00 94.69 89 LEU A N 1
ATOM 707 C CA . LEU A 1 89 ? 7.309 -3.695 8.623 1.00 94.69 89 LEU A CA 1
ATOM 708 C C . LEU A 1 89 ? 6.017 -3.105 9.204 1.00 94.69 89 LEU A C 1
ATOM 710 O O . LEU A 1 89 ? 5.800 -3.158 10.415 1.00 94.69 89 LEU A O 1
ATOM 714 N N . PHE A 1 90 ? 5.143 -2.567 8.349 1.00 92.50 90 PHE A N 1
ATOM 715 C CA . PHE A 1 90 ? 3.865 -2.004 8.773 1.00 92.50 90 PHE A CA 1
ATOM 716 C C . PHE A 1 90 ? 2.802 -3.077 9.064 1.00 92.50 90 PHE A C 1
ATOM 718 O O . PHE A 1 90 ? 2.053 -2.953 10.031 1.00 92.50 90 PHE A O 1
ATOM 725 N N . ILE A 1 91 ? 2.722 -4.136 8.250 1.00 93.31 91 ILE A N 1
ATOM 726 C CA . ILE A 1 91 ? 1.674 -5.167 8.346 1.00 93.31 91 ILE A CA 1
ATOM 727 C C . ILE A 1 91 ? 2.014 -6.249 9.380 1.00 93.31 91 ILE A C 1
ATOM 729 O O . ILE A 1 91 ? 1.112 -6.724 10.071 1.00 93.31 91 ILE A O 1
ATOM 733 N N . GLN A 1 92 ? 3.290 -6.607 9.544 1.00 94.75 92 GLN A N 1
ATOM 734 C CA . GLN A 1 92 ? 3.742 -7.648 10.475 1.00 94.75 92 GLN A CA 1
ATOM 735 C C . GLN A 1 92 ? 3.200 -7.502 11.916 1.00 94.75 92 GLN A C 1
ATOM 737 O O . GLN A 1 92 ? 2.714 -8.495 12.467 1.00 94.75 92 GLN A O 1
ATOM 742 N N . PRO A 1 93 ? 3.231 -6.321 12.573 1.00 92.94 93 PRO A N 1
ATOM 743 C CA . PRO A 1 93 ? 2.676 -6.192 13.921 1.00 92.94 93 PRO A CA 1
ATOM 744 C C . PRO A 1 93 ? 1.151 -6.378 13.956 1.00 92.94 93 PRO A C 1
ATOM 746 O O . PRO A 1 93 ? 0.630 -6.897 14.945 1.00 92.94 93 PRO A O 1
ATOM 749 N N . LEU A 1 94 ? 0.434 -6.001 12.888 1.00 91.38 94 LEU A N 1
ATOM 750 C CA . LEU A 1 94 ? -1.019 -6.177 12.786 1.00 91.38 94 LEU A CA 1
ATOM 751 C C . LEU A 1 94 ? -1.387 -7.652 12.607 1.00 91.38 94 LEU A C 1
ATOM 753 O O . LEU A 1 94 ? -2.268 -8.147 13.307 1.00 91.38 94 LEU A O 1
ATOM 757 N N . THR A 1 95 ? -0.702 -8.368 11.713 1.00 91.88 95 THR A N 1
ATOM 758 C CA . THR A 1 95 ? -0.946 -9.804 11.503 1.00 91.88 95 THR A CA 1
ATOM 759 C C . THR A 1 95 ? -0.574 -10.614 12.734 1.00 91.88 95 THR A C 1
ATOM 761 O O . THR A 1 95 ? -1.283 -11.558 13.072 1.00 91.88 95 THR A O 1
ATOM 764 N N . ARG A 1 96 ? 0.476 -10.210 13.459 1.00 92.06 96 ARG A N 1
ATOM 765 C CA . ARG A 1 96 ? 0.847 -10.839 14.729 1.00 92.06 96 ARG A CA 1
ATOM 766 C C . ARG A 1 96 ? -0.207 -10.603 15.806 1.00 92.06 96 ARG A C 1
ATOM 768 O O . ARG A 1 96 ? -0.538 -11.539 16.522 1.00 92.06 96 ARG A O 1
ATOM 775 N N . PHE A 1 97 ? -0.753 -9.389 15.907 1.00 91.38 97 PHE A N 1
ATOM 776 C CA . PHE A 1 97 ? -1.841 -9.087 16.843 1.00 91.38 97 PHE A CA 1
ATOM 777 C C . PHE A 1 97 ? -3.116 -9.882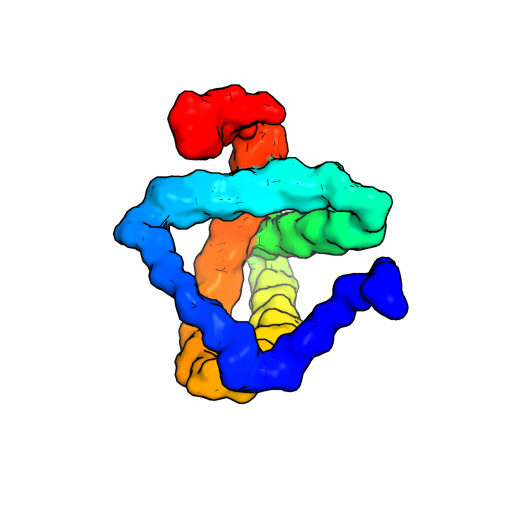 16.525 1.00 91.38 97 PHE A C 1
ATOM 779 O O . PHE A 1 97 ? -3.773 -10.370 17.440 1.00 91.38 97 PHE A O 1
ATOM 786 N N . ALA A 1 98 ? -3.431 -10.055 15.240 1.00 89.44 98 ALA A N 1
ATOM 787 C CA . ALA A 1 98 ? -4.586 -10.820 14.778 1.00 89.44 98 ALA A CA 1
ATOM 788 C C . ALA A 1 98 ? -4.364 -12.347 14.748 1.00 89.44 98 ALA A C 1
ATOM 790 O O . ALA A 1 98 ? -5.286 -13.068 14.378 1.00 89.44 98 ALA A O 1
ATOM 791 N N . SER A 1 99 ? -3.168 -12.843 15.095 1.00 89.75 99 SER A N 1
ATOM 792 C CA . SER A 1 99 ? -2.775 -14.259 14.965 1.00 89.75 99 SER A CA 1
ATOM 793 C C . SER A 1 99 ? -2.943 -14.814 13.538 1.00 89.75 99 SER A C 1
ATOM 795 O O . SER A 1 99 ? -3.366 -15.950 13.352 1.00 89.75 99 SER A O 1
ATOM 797 N N . ARG A 1 100 ? -2.626 -13.993 12.525 1.00 89.81 100 ARG A N 1
ATOM 798 C CA . ARG A 1 100 ? -2.786 -14.278 11.084 1.00 89.81 100 ARG A CA 1
ATOM 799 C C . ARG A 1 100 ? -1.497 -14.065 10.279 1.00 89.81 100 ARG A C 1
ATOM 801 O O . ARG A 1 100 ? -1.496 -13.414 9.232 1.00 89.81 100 ARG A O 1
ATOM 808 N N . ASN A 1 101 ? -0.365 -14.540 10.797 1.00 90.81 101 ASN A N 1
ATOM 809 C CA . ASN A 1 101 ? 0.948 -14.335 10.168 1.00 90.81 101 ASN A CA 1
ATOM 810 C C . ASN A 1 101 ? 1.099 -15.058 8.822 1.00 90.81 101 ASN A C 1
ATOM 812 O O . ASN A 1 101 ? 1.907 -14.637 7.999 1.00 90.81 101 ASN A O 1
ATOM 816 N N . GLU A 1 102 ? 0.300 -16.092 8.563 1.00 91.25 102 GLU A N 1
ATOM 817 C CA . GLU A 1 102 ? 0.239 -16.792 7.280 1.00 91.25 102 GLU A CA 1
ATOM 818 C C . GLU A 1 102 ? -0.108 -15.857 6.114 1.00 91.25 102 GLU A C 1
ATOM 820 O O . GLU A 1 102 ? 0.323 -16.088 4.986 1.00 91.25 102 GLU A O 1
ATOM 825 N N . LEU A 1 103 ? -0.822 -14.755 6.384 1.00 90.31 103 LEU A N 1
ATOM 826 C CA . LEU A 1 103 ? -1.188 -13.773 5.365 1.00 90.31 103 LEU A CA 1
ATOM 827 C C . LEU A 1 103 ? 0.024 -13.014 4.804 1.00 90.31 103 LEU A C 1
ATOM 829 O O . LEU A 1 103 ? -0.050 -12.490 3.692 1.00 90.31 103 LEU A O 1
ATOM 833 N N . LEU A 1 104 ? 1.146 -12.979 5.532 1.00 91.38 104 LEU A N 1
ATOM 834 C CA . LEU A 1 104 ? 2.368 -12.302 5.091 1.00 91.38 104 LEU A CA 1
ATOM 835 C C . LEU A 1 104 ? 2.996 -12.971 3.861 1.00 91.38 104 LEU A C 1
ATOM 837 O O . LEU A 1 104 ? 3.646 -12.287 3.075 1.00 91.38 104 LEU A O 1
ATOM 841 N N . TRP A 1 105 ? 2.752 -14.266 3.631 1.00 92.00 105 TRP A N 1
ATOM 842 C CA . TRP A 1 105 ? 3.229 -14.964 2.430 1.00 92.00 105 TRP A CA 1
ATOM 843 C C . TRP A 1 105 ? 2.621 -14.418 1.139 1.00 92.00 105 TRP A C 1
ATOM 845 O O . TRP A 1 105 ? 3.261 -14.450 0.091 1.00 92.00 105 TRP A O 1
ATOM 855 N N . TYR A 1 106 ? 1.411 -13.861 1.210 1.00 92.69 106 TYR A N 1
ATOM 856 C CA . TYR A 1 106 ? 0.753 -13.246 0.059 1.00 92.69 106 TYR A CA 1
ATOM 857 C C . TYR A 1 106 ? 1.220 -11.809 -0.192 1.00 92.69 106 TYR A C 1
ATOM 859 O O . TYR A 1 106 ? 0.864 -11.231 -1.219 1.00 92.69 106 TYR A O 1
ATOM 867 N N . LEU A 1 107 ? 2.012 -11.220 0.714 1.00 91.69 107 LEU A N 1
ATOM 868 C CA . LEU A 1 107 ? 2.418 -9.818 0.648 1.00 91.69 107 LEU A CA 1
ATOM 869 C C . LEU A 1 107 ? 3.170 -9.465 -0.643 1.00 91.69 107 LEU A C 1
ATOM 871 O O . LEU A 1 107 ? 2.818 -8.439 -1.213 1.00 91.69 107 LEU A O 1
ATOM 875 N N . PRO A 1 108 ? 4.112 -10.269 -1.181 1.00 90.62 108 PRO A N 1
ATOM 876 C CA . PRO A 1 108 ? 4.785 -9.931 -2.438 1.00 90.62 108 PRO A CA 1
ATOM 877 C C . PRO A 1 108 ? 3.812 -9.835 -3.622 1.00 90.62 108 PRO A C 1
ATOM 879 O O . PRO A 1 108 ? 3.813 -8.848 -4.358 1.00 90.62 108 PRO A O 1
ATOM 882 N N . LEU A 1 109 ? 2.919 -10.820 -3.764 1.00 92.50 109 LEU A N 1
ATOM 883 C CA . LEU A 1 109 ? 1.912 -10.840 -4.827 1.00 92.50 109 LEU A CA 1
ATOM 884 C C . LEU A 1 109 ? 0.907 -9.691 -4.667 1.00 92.50 109 LEU A C 1
ATOM 886 O O . LEU A 1 109 ? 0.606 -8.976 -5.625 1.00 92.50 109 LEU A O 1
ATOM 890 N N . LEU A 1 110 ? 0.419 -9.485 -3.441 1.00 91.00 110 LEU A N 1
ATOM 891 C CA . LEU A 1 110 ? -0.483 -8.388 -3.105 1.00 91.00 110 LEU A CA 1
ATOM 892 C C . LEU A 1 110 ? 0.182 -7.037 -3.336 1.00 91.00 110 LEU A C 1
ATOM 894 O O . LEU A 1 110 ? -0.476 -6.148 -3.851 1.00 91.00 110 LEU A O 1
ATOM 898 N N . SER A 1 111 ? 1.464 -6.875 -3.012 1.00 90.38 111 SER A N 1
ATOM 899 C CA . SER A 1 111 ? 2.205 -5.623 -3.177 1.00 90.38 111 SER A CA 1
ATOM 900 C C . SER A 1 111 ? 2.267 -5.194 -4.640 1.00 90.38 111 SER A C 1
ATOM 902 O O . SER A 1 111 ? 2.070 -4.010 -4.928 1.00 90.38 111 SER A O 1
ATOM 904 N N . LEU A 1 112 ? 2.459 -6.150 -5.559 1.00 91.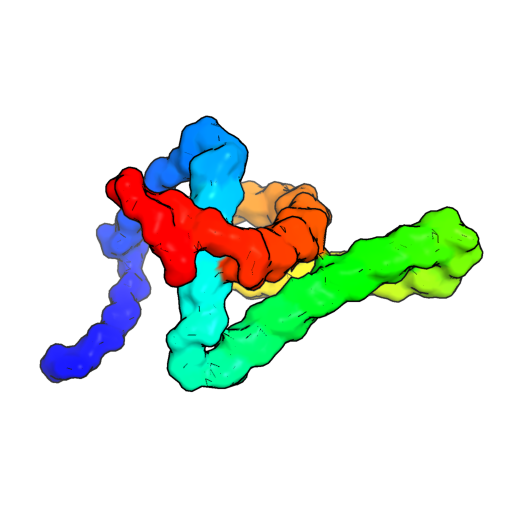00 112 LEU A N 1
ATOM 905 C CA . LEU A 1 112 ? 2.429 -5.916 -7.004 1.00 91.00 112 LEU A CA 1
ATOM 906 C C . LEU A 1 112 ? 1.018 -5.571 -7.493 1.00 91.00 112 LEU A C 1
ATOM 908 O O . LEU A 1 112 ? 0.823 -4.555 -8.161 1.00 91.00 112 LEU A O 1
ATOM 912 N N . ALA A 1 113 ? 0.015 -6.365 -7.105 1.00 91.38 113 ALA A N 1
ATOM 913 C CA . ALA A 1 113 ? -1.383 -6.088 -7.442 1.00 91.38 113 ALA A CA 1
ATOM 914 C C . ALA A 1 113 ? -1.853 -4.732 -6.881 1.00 91.38 113 ALA A C 1
ATOM 916 O O . ALA A 1 113 ? -2.628 -4.017 -7.520 1.00 91.38 113 ALA A O 1
ATOM 917 N N . HIS A 1 114 ? -1.347 -4.351 -5.706 1.00 90.12 114 HIS A N 1
ATOM 918 C CA . HIS A 1 114 ? -1.687 -3.124 -5.000 1.00 90.12 114 HIS A CA 1
ATOM 919 C C . HIS A 1 114 ? -1.246 -1.880 -5.770 1.00 90.12 114 HIS A C 1
ATOM 921 O O . HIS A 1 114 ? -1.961 -0.885 -5.727 1.00 90.12 114 HIS A O 1
ATOM 927 N N . ILE A 1 115 ? -0.142 -1.939 -6.524 1.00 90.19 115 ILE A N 1
ATOM 928 C CA . ILE A 1 115 ? 0.332 -0.819 -7.352 1.00 90.19 115 ILE A CA 1
ATOM 929 C C . ILE A 1 115 ? -0.702 -0.480 -8.435 1.00 90.19 115 ILE A C 1
ATOM 931 O O . ILE A 1 115 ? -1.137 0.668 -8.545 1.00 90.19 115 ILE A O 1
ATOM 935 N N . LEU A 1 116 ? -1.151 -1.489 -9.191 1.00 89.69 116 LEU A N 1
ATOM 936 C CA . LEU A 1 116 ? -2.173 -1.329 -10.234 1.00 89.69 116 LEU A CA 1
ATOM 937 C C . LEU A 1 116 ? -3.513 -0.889 -9.637 1.00 89.69 116 LEU A C 1
ATOM 939 O O . LEU A 1 116 ? -4.158 0.046 -10.117 1.00 89.69 116 LEU A O 1
ATOM 943 N N . TYR A 1 117 ? -3.914 -1.545 -8.549 1.00 88.19 117 TYR A N 1
ATOM 944 C CA . TYR A 1 117 ? -5.153 -1.247 -7.846 1.00 88.19 117 TYR A CA 1
ATOM 945 C C . TYR A 1 117 ? -5.172 0.184 -7.277 1.00 88.19 117 TYR A C 1
ATOM 947 O O . TYR A 1 117 ? -6.192 0.864 -7.401 1.00 88.19 117 TYR A O 1
ATOM 955 N N . LEU A 1 118 ? -4.077 0.672 -6.677 1.00 87.81 118 LEU A N 1
ATOM 956 C CA . LEU A 1 118 ? -4.008 2.024 -6.112 1.00 87.81 118 LEU A CA 1
ATOM 957 C C . LEU A 1 118 ? -4.090 3.079 -7.205 1.00 87.81 118 LEU A C 1
ATOM 959 O O . LEU A 1 118 ? -4.829 4.051 -7.042 1.00 87.81 118 LEU A O 1
ATOM 963 N N . ALA A 1 119 ? -3.387 2.870 -8.321 1.00 87.75 1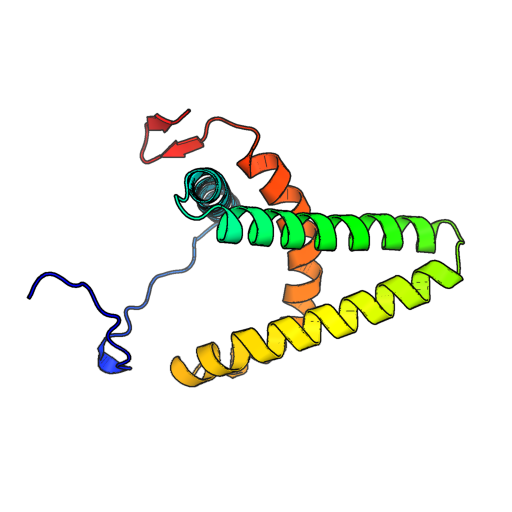19 ALA A N 1
ATOM 964 C CA . ALA A 1 119 ? -3.479 3.754 -9.475 1.00 87.75 119 ALA A CA 1
ATOM 965 C C . ALA A 1 119 ? -4.938 3.880 -9.948 1.00 87.75 119 ALA A C 1
ATOM 967 O O . ALA A 1 119 ? -5.457 4.993 -10.051 1.00 87.75 119 ALA A O 1
ATOM 968 N N . TYR A 1 120 ? -5.633 2.748 -10.108 1.00 87.06 120 TYR A N 1
ATOM 969 C CA . TYR A 1 120 ? -7.038 2.699 -10.522 1.00 87.06 120 TYR A CA 1
ATOM 970 C C . TYR A 1 120 ? -8.001 3.353 -9.513 1.00 87.06 120 TYR A C 1
ATOM 972 O O . TYR A 1 120 ? -8.838 4.182 -9.880 1.00 87.06 120 TYR A O 1
ATOM 980 N N . ILE A 1 121 ? -7.886 3.014 -8.224 1.00 84.69 121 ILE A N 1
ATOM 981 C CA . ILE A 1 121 ? -8.781 3.533 -7.181 1.00 84.69 121 ILE A CA 1
ATOM 982 C C . ILE A 1 121 ? -8.557 5.018 -6.910 1.00 84.69 121 ILE A C 1
ATOM 984 O O . ILE A 1 121 ? -9.529 5.708 -6.620 1.00 84.69 121 ILE A O 1
ATOM 988 N N . GLY A 1 122 ? -7.333 5.541 -7.019 1.00 81.94 122 GLY A N 1
ATOM 989 C CA . GLY A 1 122 ? -7.102 6.977 -6.836 1.00 81.94 122 GLY A CA 1
ATOM 990 C C . GLY A 1 122 ? -7.779 7.834 -7.910 1.00 81.94 122 GLY A C 1
ATOM 991 O O . GLY A 1 122 ? -8.289 8.910 -7.601 1.00 81.94 122 GLY A O 1
ATOM 992 N N . ILE A 1 123 ? -7.892 7.324 -9.141 1.00 80.19 123 ILE A N 1
ATOM 993 C CA . ILE A 1 123 ? -8.655 7.981 -10.214 1.00 80.19 123 ILE A CA 1
ATOM 994 C C . ILE A 1 123 ? -10.160 7.890 -9.917 1.00 80.19 123 ILE A C 1
ATOM 996 O O . ILE A 1 123 ? -10.850 8.907 -9.868 1.00 80.19 123 ILE A O 1
ATOM 1000 N N . LEU A 1 124 ? -10.671 6.685 -9.634 1.00 75.31 124 LEU A N 1
ATOM 1001 C CA . LEU A 1 124 ? -12.094 6.461 -9.330 1.00 75.31 124 LEU A CA 1
ATOM 1002 C C . LEU A 1 124 ? -12.585 7.126 -8.038 1.00 75.31 124 LEU A C 1
ATOM 1004 O O . LEU A 1 124 ? -13.775 7.394 -7.896 1.00 75.31 124 LEU A O 1
ATOM 1008 N N . GLY A 1 125 ? -11.707 7.317 -7.058 1.00 68.19 125 GLY A N 1
ATOM 1009 C CA . GLY A 1 125 ? -12.035 7.940 -5.778 1.00 68.19 125 GLY A CA 1
ATOM 1010 C C . GLY A 1 125 ? -12.314 9.434 -5.912 1.00 68.19 125 GLY A C 1
ATOM 1011 O O . GLY A 1 125 ? -13.129 9.964 -5.160 1.00 68.19 125 GLY A O 1
ATOM 1012 N N . ASN A 1 126 ? -11.672 10.081 -6.890 1.00 66.12 126 ASN A N 1
ATOM 1013 C CA . ASN A 1 126 ? -11.894 11.482 -7.245 1.00 66.12 126 ASN A CA 1
ATOM 1014 C C . ASN A 1 126 ? -12.983 11.647 -8.315 1.00 66.12 126 ASN A C 1
ATOM 1016 O O . ASN A 1 126 ? -13.645 12.682 -8.364 1.00 66.12 126 ASN A O 1
ATOM 1020 N N . VAL A 1 127 ? -13.189 10.629 -9.156 1.00 58.72 127 VAL A N 1
ATOM 1021 C CA . VAL A 1 127 ? -14.135 10.666 -10.273 1.00 58.72 127 VAL A CA 1
ATOM 1022 C C . VAL A 1 127 ? -15.266 9.664 -10.052 1.00 58.72 127 VAL A C 1
ATOM 1024 O O . VAL A 1 127 ? -15.139 8.474 -10.339 1.00 58.72 127 VAL A O 1
ATOM 1027 N N . GLY A 1 128 ? -16.420 10.164 -9.606 1.00 51.16 128 GLY A N 1
ATOM 1028 C CA . GLY A 1 128 ? -17.686 9.454 -9.774 1.00 51.16 128 GLY A CA 1
ATOM 1029 C C . GLY A 1 128 ? -18.677 9.596 -8.625 1.00 51.16 128 GLY A C 1
ATOM 1030 O O . GLY A 1 128 ? -18.320 9.584 -7.451 1.00 51.16 128 GLY A O 1
ATOM 1031 N N . LYS A 1 129 ? -19.960 9.632 -8.995 1.00 55.06 129 LYS A N 1
ATOM 1032 C CA . LYS A 1 129 ? -21.079 9.368 -8.083 1.00 55.06 129 LYS A CA 1
ATOM 1033 C C . LYS A 1 129 ? -20.968 7.917 -7.615 1.00 55.06 129 LYS A C 1
ATOM 1035 O O . LYS A 1 129 ? -20.669 7.031 -8.424 1.00 55.06 129 LYS A O 1
ATOM 1040 N N . TYR A 1 130 ? -21.177 7.656 -6.330 1.00 58.88 130 TYR A N 1
ATOM 1041 C CA . TYR A 1 130 ? -21.203 6.286 -5.828 1.00 58.88 130 TYR A CA 1
ATOM 1042 C C . TYR A 1 130 ? -22.559 5.971 -5.209 1.00 58.88 130 TYR A C 1
ATOM 1044 O O . TYR A 1 130 ? -23.167 6.797 -4.530 1.00 58.88 130 TYR A O 1
ATOM 1052 N N . ASP A 1 131 ? -23.027 4.750 -5.446 1.00 55.56 131 ASP A N 1
ATOM 1053 C CA . ASP A 1 131 ? -24.276 4.270 -4.876 1.00 55.56 131 ASP A CA 1
ATOM 1054 C C . ASP A 1 131 ? -24.025 3.740 -3.454 1.00 55.56 131 ASP A C 1
ATOM 1056 O O . ASP A 1 131 ? -23.178 2.866 -3.215 1.00 55.56 131 ASP A O 1
ATOM 1060 N N . TRP A 1 132 ? -24.730 4.297 -2.472 1.00 57.66 132 TRP A N 1
ATOM 1061 C CA . TRP A 1 132 ? -24.687 3.873 -1.076 1.00 57.66 132 TRP A CA 1
ATOM 1062 C C . TRP A 1 132 ? -26.075 3.467 -0.610 1.00 57.66 132 TRP A C 1
ATOM 1064 O O . TRP A 1 132 ? -26.917 4.321 -0.340 1.00 57.66 132 TRP A O 1
ATOM 1074 N N . LYS A 1 133 ? -26.280 2.157 -0.420 1.00 50.94 133 LYS A N 1
ATOM 1075 C CA . LYS A 1 133 ? -27.540 1.597 0.102 1.00 50.94 133 LYS A CA 1
ATOM 1076 C C . LYS A 1 133 ? -28.770 2.144 -0.658 1.00 50.94 133 LYS A C 1
ATOM 1078 O O . LYS A 1 133 ? -29.710 2.611 -0.025 1.00 50.94 133 LYS A O 1
ATOM 1083 N N . GLY A 1 134 ? -28.716 2.152 -1.994 1.00 59.25 134 GLY A N 1
ATOM 1084 C CA . GLY A 1 134 ? -29.802 2.637 -2.858 1.00 59.25 134 GLY A CA 1
ATOM 1085 C C . GLY A 1 134 ? -29.910 4.161 -2.980 1.00 59.25 134 GLY A C 1
ATOM 1086 O O . GLY A 1 134 ? -30.946 4.666 -3.399 1.00 59.25 134 GLY A O 1
ATOM 1087 N N . ARG A 1 135 ? -28.876 4.912 -2.584 1.00 55.75 135 ARG A N 1
ATOM 1088 C CA . ARG A 1 135 ? -28.810 6.369 -2.740 1.00 55.75 135 ARG A CA 1
ATOM 1089 C C . ARG A 1 135 ? -27.575 6.754 -3.537 1.00 55.75 135 ARG A C 1
ATOM 1091 O O . ARG A 1 135 ? -26.459 6.402 -3.160 1.00 55.75 135 ARG A O 1
ATOM 1098 N N . GLN A 1 136 ? -27.772 7.565 -4.569 1.00 56.38 136 GLN A N 1
ATOM 1099 C CA . GLN A 1 136 ? -26.692 8.208 -5.310 1.00 56.38 136 GLN A CA 1
ATOM 1100 C C . GLN A 1 136 ? -26.084 9.323 -4.453 1.00 56.38 136 GLN A C 1
ATOM 1102 O O . GLN A 1 136 ? -26.708 10.361 -4.234 1.00 56.38 136 GLN A O 1
ATOM 1107 N N . VAL A 1 137 ? -24.870 9.103 -3.950 1.00 60.09 137 VAL A N 1
ATOM 1108 C CA . VAL A 1 137 ? -24.123 10.104 -3.184 1.00 60.09 137 VAL A CA 1
ATOM 1109 C C . VAL A 1 137 ? -23.137 10.786 -4.133 1.00 60.09 137 VAL A C 1
ATOM 1111 O O . VAL A 1 137 ? -22.304 10.118 -4.753 1.00 60.09 137 VAL A O 1
ATOM 1114 N N . LYS A 1 138 ? -23.290 12.109 -4.280 1.00 52.22 138 LYS A N 1
ATOM 1115 C CA . LYS A 1 138 ? -22.319 12.992 -4.940 1.00 52.22 138 LYS A CA 1
ATOM 1116 C C . LYS A 1 138 ? -21.166 13.313 -3.992 1.00 52.22 138 LYS A C 1
ATOM 1118 O O . LYS A 1 138 ? -21.429 13.522 -2.783 1.00 52.22 138 LYS A O 1
#

Radius of gyration: 18.05 Å; chains: 1; bounding box: 49×35×54 Å

pLDDT: mean 84.72, std 10.84, range [50.94, 94.75]

Sequence (138 aa):
PDRIIFCKSQDAVVYTDAKPDLKSFISQRRRWASKSTKYKNKGVIALGISIWFFNLLILVAAVLALCGVKFVAWVVLFALLLKMTVEFLFIQPLTRFASRNELLWYLPLLSLAHILYLAYIGILGNVGKYDWKGRQVK

Secondary structure (DSSP, 8-state):
---------GGG----PPPSSHHHHHHHHHHHHHHHTT-S-HHHHHHHHHHHHHHHHHHHHHHHHHTT-HHHHHHHHHHHHHHHHHHHHHHHHHHHHTT-GGGGGGHHHHHHHHHHHHHHHHHHHHS--EEETTEEE-